Protein AF-A0AAW6P756-F1 (afdb_monomer)

Foldseek 3Di:
DDDDPQCPVVVVRNDDDDDDQCVPPNPCSVVDPVPVPPPDPDDPPPPPDDDD

Solvent-accessible surface area (backbone atoms only — not comparable to full-atom values): 3822 Å² total; per-residue (Å²): 141,86,79,76,58,70,68,36,54,97,77,70,25,49,79,80,85,79,81,58,63,51,83,80,61,35,92,61,53,83,72,51,78,82,74,67,76,63,91,62,80,82,69,82,80,79,76,80,72,81,80,133

InterPro domains:
  IPR021430 Protein of unknown function DUF3079 [PF11278] (1-31)

pLDDT: me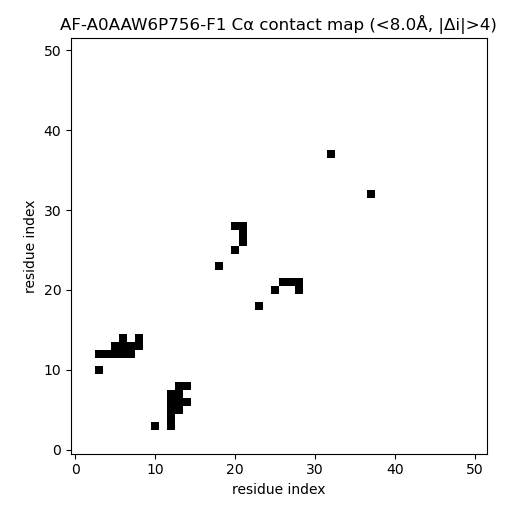an 81.21, std 7.89, range [62.94, 94.81]

Radius of gyration: 20.22 Å; Cα contacts (8 Å, |Δi|>4): 19; chains: 1; bounding box: 43×31×45 Å

Secondary structure (DSSP, 8-state):
--PPPTT-GGGT--PPPPPPHHHHH-GGGGT-GGGS-S----------PPP-

Sequence (52 aa):
DRYCPASAMGCGNGSSRTQHPIETFGEDWADGSDWGLDETPAQPIEVRQPTP

Mean predicted aligned error: 11.88 Å

Organism: NCBI:txid53408

Structure (mmCIF, N/CA/C/O backbone):
data_AF-A0AAW6P756-F1
#
_entry.id   AF-A0AAW6P756-F1
#
loop_
_atom_site.group_PDB
_atom_site.id
_atom_site.type_symbol
_atom_site.label_atom_id
_atom_site.label_alt_id
_atom_site.label_comp_id
_atom_site.label_asym_id
_atom_site.label_entity_id
_atom_site.label_seq_id
_atom_site.pdbx_PDB_ins_code
_atom_site.Cartn_x
_atom_site.Cartn_y
_atom_site.Cartn_z
_atom_site.occupancy
_atom_site.B_iso_or_equiv
_atom_site.auth_seq_id
_atom_site.auth_comp_id
_atom_site.auth_asym_id
_atom_site.auth_atom_id
_atom_site.pdbx_PDB_model_num
ATOM 1 N N . ASP A 1 1 ? 29.036 -1.765 -19.234 1.00 62.94 1 ASP A N 1
ATOM 2 C CA . ASP A 1 1 ? 27.605 -1.628 -19.549 1.00 62.94 1 ASP A CA 1
ATOM 3 C C . ASP A 1 1 ? 26.765 -2.674 -18.848 1.00 62.94 1 ASP A C 1
ATOM 5 O O . ASP A 1 1 ? 26.727 -3.828 -19.257 1.00 62.94 1 ASP A O 1
ATOM 9 N N . ARG A 1 2 ? 26.120 -2.282 -17.750 1.00 70.31 2 ARG A N 1
ATOM 10 C CA . ARG A 1 2 ? 25.093 -3.087 -17.076 1.00 70.31 2 ARG A CA 1
ATOM 11 C C . ARG A 1 2 ? 23.961 -2.152 -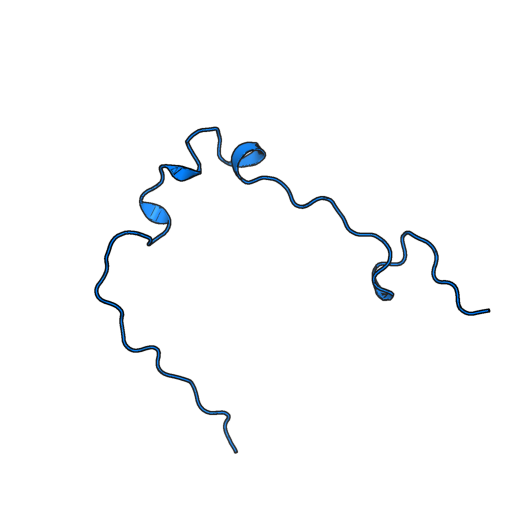16.672 1.00 70.31 2 ARG A C 1
ATOM 13 O O . ARG A 1 2 ? 23.751 -1.886 -15.498 1.00 70.31 2 ARG A O 1
ATOM 20 N N . TYR A 1 3 ? 23.282 -1.616 -17.678 1.00 80.75 3 TYR A N 1
ATOM 21 C CA . TYR A 1 3 ? 22.048 -0.873 -17.478 1.00 80.75 3 TYR A CA 1
ATOM 22 C C . TYR A 1 3 ? 20.873 -1.824 -17.670 1.00 80.75 3 TYR A C 1
ATOM 24 O O . TYR A 1 3 ? 20.764 -2.498 -18.693 1.00 80.75 3 TYR A O 1
ATOM 32 N N . CYS A 1 4 ? 20.014 -1.902 -16.660 1.00 85.31 4 CYS A N 1
ATOM 33 C CA . CYS A 1 4 ? 18.739 -2.590 -16.773 1.00 85.31 4 CYS A CA 1
ATOM 34 C C . CYS A 1 4 ? 17.731 -1.661 -17.468 1.00 85.31 4 CYS A C 1
ATOM 36 O O . CYS A 1 4 ? 17.692 -0.471 -17.143 1.00 85.31 4 CYS A O 1
ATOM 38 N N . PRO A 1 5 ? 16.886 -2.172 -18.381 1.00 88.12 5 PRO A N 1
ATOM 39 C CA . PRO A 1 5 ? 15.804 -1.377 -18.948 1.00 88.12 5 PRO A CA 1
ATOM 40 C C . PRO A 1 5 ? 14.854 -0.891 -17.843 1.00 88.12 5 PRO A C 1
ATOM 42 O O . PRO A 1 5 ? 14.724 -1.534 -16.799 1.00 88.12 5 PRO A O 1
ATOM 45 N N . ALA A 1 6 ? 14.192 0.246 -18.069 1.00 86.94 6 ALA A N 1
ATOM 46 C CA . ALA A 1 6 ? 13.374 0.931 -17.060 1.00 86.94 6 ALA A CA 1
ATOM 47 C C . ALA A 1 6 ? 12.171 0.111 -16.548 1.00 86.94 6 ALA A C 1
ATOM 49 O O . ALA A 1 6 ? 11.608 0.452 -15.518 1.00 86.94 6 ALA A O 1
ATOM 50 N N . SER A 1 7 ? 11.797 -0.968 -17.239 1.00 85.50 7 SER A N 1
ATOM 51 C CA . SER A 1 7 ? 10.699 -1.877 -16.887 1.00 85.50 7 SER A CA 1
ATOM 52 C C . SER A 1 7 ? 11.155 -3.239 -16.336 1.00 85.50 7 SER A C 1
ATOM 54 O O . SER A 1 7 ? 10.336 -4.142 -16.164 1.00 85.50 7 SER A O 1
ATOM 56 N N . ALA A 1 8 ? 12.456 -3.437 -16.097 1.00 88.56 8 ALA A N 1
ATOM 57 C CA . ALA A 1 8 ? 12.991 -4.700 -15.586 1.00 88.56 8 ALA A CA 1
ATOM 58 C C . ALA A 1 8 ? 12.724 -4.909 -14.081 1.00 88.56 8 ALA A C 1
ATOM 60 O O . ALA A 1 8 ? 13.601 -4.645 -13.252 1.00 88.56 8 ALA A O 1
ATOM 61 N N . MET A 1 9 ? 11.552 -5.462 -13.742 1.00 81.12 9 MET A N 1
ATOM 62 C CA . MET A 1 9 ? 11.114 -5.703 -12.353 1.00 81.12 9 MET A CA 1
ATOM 63 C C . MET A 1 9 ? 12.145 -6.486 -11.523 1.00 81.12 9 MET A C 1
ATOM 65 O O . MET A 1 9 ? 12.399 -6.158 -10.369 1.00 81.12 9 MET A O 1
ATOM 69 N N . GLY A 1 10 ? 12.790 -7.499 -12.119 1.00 82.88 10 GLY A N 1
ATOM 70 C CA . GLY A 1 10 ? 13.806 -8.323 -11.443 1.00 82.88 10 GLY A CA 1
ATOM 71 C C . GLY A 1 10 ? 15.094 -7.574 -11.077 1.00 82.88 10 GLY A C 1
ATOM 72 O O . GLY A 1 10 ? 15.900 -8.081 -10.306 1.00 82.88 10 GLY A O 1
ATOM 73 N N . CYS A 1 11 ? 15.283 -6.370 -11.618 1.00 87.38 11 CYS A N 1
ATOM 74 C CA . CYS A 1 11 ? 16.386 -5.462 -11.311 1.00 87.38 11 CYS A CA 1
ATOM 75 C C . CYS A 1 11 ? 15.925 -4.277 -10.433 1.00 87.38 11 CYS A C 1
ATOM 77 O O . CYS A 1 11 ? 16.727 -3.408 -10.110 1.00 87.38 11 CYS A O 1
ATOM 79 N N . GLY A 1 12 ? 14.637 -4.221 -10.064 1.00 79.69 12 GLY A N 1
ATOM 80 C CA . GLY A 1 12 ? 14.025 -3.102 -9.337 1.00 79.69 12 GLY A CA 1
ATOM 81 C C . GLY A 1 12 ? 13.616 -1.917 -10.219 1.00 79.69 12 GLY A C 1
ATOM 82 O O . GLY A 1 12 ? 13.108 -0.922 -9.709 1.00 79.69 12 GLY A O 1
ATOM 83 N N . ASN A 1 13 ? 13.800 -2.021 -11.537 1.00 82.94 13 ASN A N 1
ATOM 84 C CA . ASN A 1 13 ? 13.336 -1.020 -12.488 1.00 82.94 13 ASN A CA 1
ATOM 85 C C . ASN A 1 13 ? 11.905 -1.349 -12.923 1.00 82.94 13 ASN A C 1
ATOM 87 O O . ASN A 1 13 ? 11.629 -2.449 -13.384 1.00 82.94 13 ASN A O 1
ATOM 91 N N . GLY A 1 14 ? 10.997 -0.388 -12.810 1.00 75.50 14 GLY A N 1
ATOM 92 C CA . GLY A 1 14 ? 9.575 -0.608 -13.047 1.00 75.50 14 GLY A CA 1
ATOM 93 C C . GLY A 1 14 ? 8.890 -0.812 -11.710 1.00 75.50 14 GLY A C 1
ATOM 94 O O . GLY A 1 14 ? 8.900 -1.890 -11.135 1.00 75.50 14 GLY A O 1
ATOM 95 N N . SER A 1 15 ? 8.326 0.264 -11.184 1.00 82.38 15 SER A N 1
ATOM 96 C CA . SER A 1 15 ? 7.373 0.173 -10.089 1.00 82.38 15 SER A CA 1
ATOM 97 C C . SER A 1 15 ? 5.992 0.392 -10.679 1.00 82.38 15 SER A C 1
ATOM 99 O O . SER A 1 15 ? 5.803 1.300 -11.491 1.00 82.38 15 SER A O 1
ATOM 101 N N . SER A 1 16 ? 5.037 -0.446 -10.289 1.00 81.19 16 SER A N 1
ATOM 102 C CA . SER A 1 16 ? 3.631 -0.159 -10.553 1.00 81.19 16 SER A CA 1
ATOM 103 C C . SER A 1 16 ? 3.116 0.831 -9.511 1.00 81.19 16 SER A C 1
ATOM 105 O O . SER A 1 16 ? 3.614 0.887 -8.386 1.00 81.19 16 SER A O 1
ATOM 107 N N . ARG A 1 17 ? 2.096 1.611 -9.870 1.00 87.25 17 ARG A N 1
ATOM 108 C CA . ARG A 1 17 ? 1.414 2.491 -8.921 1.00 87.25 17 ARG A CA 1
ATOM 109 C C . ARG A 1 17 ? 0.709 1.637 -7.864 1.00 87.25 17 ARG A C 1
ATOM 111 O O . ARG A 1 17 ? -0.083 0.763 -8.210 1.00 87.25 17 ARG A O 1
ATOM 118 N N . THR A 1 18 ? 0.955 1.924 -6.589 1.00 85.69 18 THR A N 1
ATOM 119 C CA . THR A 1 18 ? 0.122 1.399 -5.501 1.00 85.69 18 THR A CA 1
ATOM 120 C C . THR A 1 18 ? -1.269 2.021 -5.608 1.00 85.69 18 THR A C 1
ATOM 122 O O . THR A 1 18 ? -1.393 3.245 -5.663 1.00 85.69 18 THR A O 1
ATOM 125 N N . GLN A 1 19 ? -2.309 1.189 -5.658 1.00 92.25 19 GLN A N 1
ATOM 126 C CA . GLN A 1 19 ? -3.700 1.646 -5.638 1.00 92.25 19 GLN A CA 1
ATOM 127 C C . GLN A 1 19 ? -3.986 2.354 -4.304 1.00 92.25 19 GLN A C 1
ATOM 129 O O . GLN A 1 19 ? -3.656 1.810 -3.248 1.00 92.25 19 GLN A O 1
ATOM 134 N N . HIS A 1 20 ? -4.586 3.548 -4.324 1.00 91.69 20 HIS A N 1
ATOM 135 C CA . HIS A 1 20 ? -5.012 4.192 -3.083 1.00 91.69 20 HIS A CA 1
ATOM 136 C C . HIS A 1 20 ? -6.255 3.477 -2.538 1.00 91.69 20 HIS A C 1
ATOM 138 O O . HIS A 1 20 ? -7.168 3.197 -3.315 1.00 91.69 20 HIS A O 1
ATOM 144 N N . PRO A 1 21 ? -6.346 3.229 -1.219 1.00 90.38 21 PRO A N 1
ATOM 145 C CA . PRO A 1 21 ? -7.499 2.559 -0.611 1.00 90.38 21 PRO A CA 1
ATOM 146 C C . PRO A 1 21 ? -8.846 3.199 -0.974 1.00 90.38 21 PRO A C 1
ATOM 148 O O . PRO A 1 21 ? -9.786 2.485 -1.306 1.00 90.38 21 PRO A O 1
ATOM 151 N N . ILE A 1 22 ? -8.906 4.533 -1.027 1.00 94.81 22 ILE A N 1
ATOM 152 C 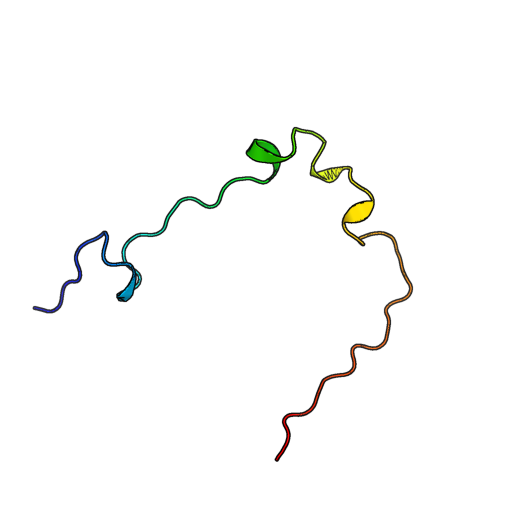CA . ILE A 1 22 ? -10.101 5.291 -1.429 1.00 94.81 22 ILE A CA 1
ATOM 153 C C . ILE A 1 22 ? -10.631 4.918 -2.823 1.00 94.81 22 ILE A C 1
ATOM 155 O O . ILE A 1 22 ? -11.831 4.979 -3.062 1.00 94.81 22 ILE A O 1
ATOM 159 N N . GLU A 1 23 ? -9.758 4.494 -3.744 1.00 94.06 23 GLU A N 1
ATOM 160 C CA . GLU A 1 23 ? -10.146 4.136 -5.115 1.00 94.06 23 GLU A CA 1
ATOM 161 C C . GLU A 1 23 ? -10.901 2.796 -5.173 1.00 94.06 23 GLU A C 1
ATOM 163 O O . GLU A 1 23 ? -11.673 2.579 -6.104 1.00 94.06 23 GLU A O 1
ATOM 168 N N . THR A 1 24 ? -10.707 1.915 -4.185 1.00 91.69 24 THR A N 1
ATOM 169 C CA . THR A 1 24 ? -11.360 0.594 -4.111 1.00 91.69 24 THR A CA 1
ATOM 170 C C . THR A 1 24 ? -12.464 0.549 -3.058 1.00 91.69 24 THR A C 1
ATOM 172 O O . THR A 1 24 ? -13.485 -0.101 -3.270 1.00 91.69 24 THR A O 1
ATOM 175 N N . PHE A 1 25 ? -12.251 1.211 -1.920 1.00 89.88 25 PHE A N 1
ATOM 176 C CA . PHE A 1 25 ? -13.099 1.099 -0.734 1.00 89.88 25 PHE A CA 1
ATOM 177 C C . PHE A 1 25 ? -14.019 2.307 -0.515 1.00 89.88 25 PHE A C 1
ATOM 179 O O . PHE A 1 25 ? -14.923 2.199 0.300 1.00 89.88 25 PHE A O 1
ATOM 186 N N . GLY A 1 26 ? -13.841 3.411 -1.254 1.00 91.5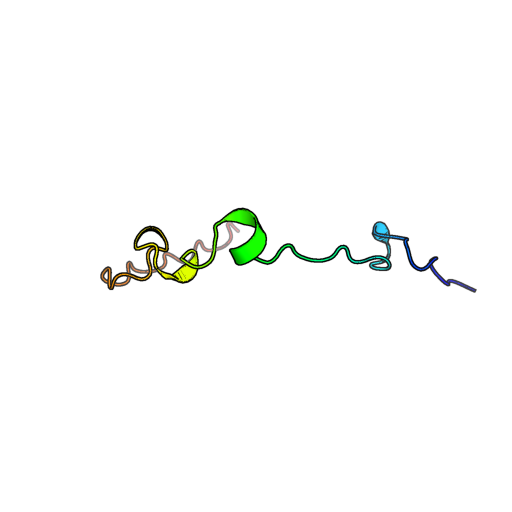6 26 GLY A N 1
ATOM 187 C CA . GLY A 1 26 ? -14.666 4.618 -1.118 1.00 91.56 26 GLY A CA 1
ATOM 188 C C . GLY A 1 26 ? -14.094 5.664 -0.157 1.00 91.56 26 GLY A C 1
ATOM 189 O O . GLY A 1 26 ? -13.024 5.486 0.422 1.00 91.56 26 GLY A O 1
ATOM 190 N N . GLU A 1 27 ? -14.778 6.804 -0.033 1.00 92.56 27 GLU A N 1
ATOM 191 C CA . GLU A 1 27 ? -14.327 7.955 0.771 1.00 92.56 27 GLU A CA 1
ATOM 192 C C . GLU A 1 27 ? -14.287 7.651 2.276 1.00 92.56 27 GLU A C 1
ATOM 194 O O . GLU A 1 27 ? -13.412 8.151 2.979 1.00 92.56 27 GLU A O 1
ATOM 199 N N . ASP A 1 28 ? -15.169 6.765 2.735 1.00 88.56 28 ASP A N 1
ATOM 200 C CA . ASP A 1 28 ? -15.310 6.269 4.105 1.00 88.56 28 ASP A CA 1
ATOM 201 C C . ASP A 1 28 ? -14.335 5.130 4.443 1.00 88.56 28 ASP A C 1
ATOM 203 O O . ASP A 1 28 ? -14.417 4.536 5.517 1.00 88.56 28 ASP A O 1
ATOM 207 N N . TRP A 1 29 ? -13.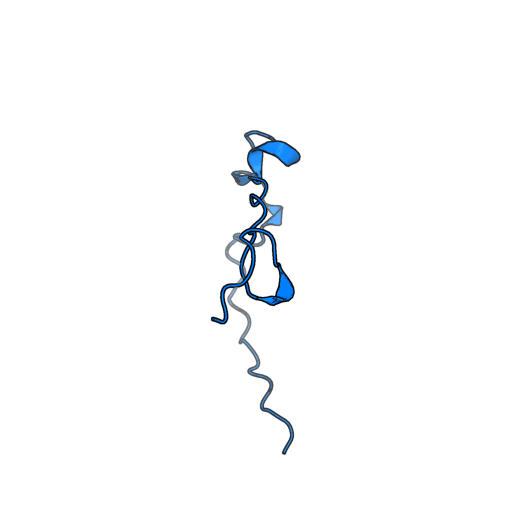366 4.832 3.566 1.00 88.88 29 TRP A N 1
ATOM 208 C CA . TRP A 1 29 ? -12.391 3.757 3.792 1.00 88.88 29 TRP A CA 1
ATOM 209 C C . TRP A 1 29 ? -11.674 3.868 5.147 1.00 88.88 29 TRP A C 1
ATOM 211 O O . TRP A 1 29 ? -11.304 2.850 5.728 1.00 88.88 29 TRP A O 1
ATOM 221 N N . ALA A 1 30 ? -11.463 5.088 5.648 1.00 87.50 30 ALA A N 1
ATOM 222 C CA . ALA A 1 30 ? -10.788 5.345 6.917 1.00 87.50 30 ALA A CA 1
ATOM 223 C C . ALA A 1 30 ? -11.708 5.194 8.143 1.00 87.50 30 ALA A C 1
ATOM 225 O O . ALA A 1 30 ? -11.203 5.029 9.251 1.00 87.50 30 ALA A O 1
ATOM 226 N N . ASP A 1 31 ? -13.029 5.215 7.953 1.00 87.31 31 ASP A N 1
ATOM 227 C CA . ASP A 1 31 ? -14.016 5.223 9.039 1.00 87.31 31 ASP A CA 1
ATOM 228 C C . ASP A 1 31 ? -14.362 3.808 9.536 1.00 87.31 31 ASP A C 1
ATOM 230 O O . ASP A 1 31 ? -15.045 3.640 10.548 1.00 87.31 31 ASP A O 1
ATOM 234 N N . GLY A 1 32 ? -13.896 2.767 8.840 1.00 78.88 32 GLY A N 1
ATOM 235 C CA . GLY A 1 32 ? -14.163 1.378 9.200 1.00 78.88 32 GLY A CA 1
ATOM 236 C C . GLY A 1 32 ? -13.576 0.989 10.562 1.00 78.88 32 GLY A C 1
ATOM 237 O O . GLY A 1 32 ? -12.364 0.915 10.728 1.00 78.88 32 GLY A O 1
ATOM 238 N N . SER A 1 33 ? -14.417 0.615 11.528 1.00 66.62 33 SER A N 1
ATOM 239 C CA . SER A 1 33 ? -13.960 0.047 12.814 1.00 66.62 33 SER A CA 1
ATOM 240 C C . SER A 1 33 ? -13.271 -1.328 12.678 1.00 66.62 33 SER A C 1
ATOM 242 O O . SER A 1 33 ? -12.729 -1.857 1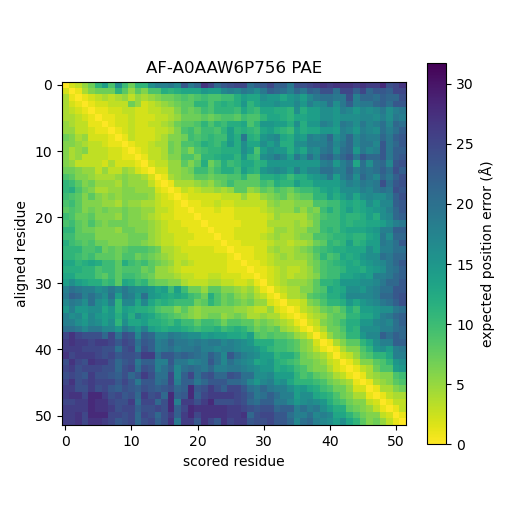3.640 1.00 66.62 33 SER A O 1
ATOM 244 N N . ASP A 1 34 ? -13.253 -1.921 11.479 1.00 73.75 34 ASP A N 1
ATOM 245 C CA . ASP A 1 34 ? -12.607 -3.215 11.199 1.00 73.75 34 ASP A CA 1
ATOM 246 C C . ASP A 1 34 ? -11.072 -3.126 11.079 1.00 73.75 34 ASP A C 1
ATOM 248 O O . ASP A 1 34 ? -10.382 -4.141 11.013 1.00 73.75 34 ASP A O 1
ATOM 252 N N . TRP A 1 35 ? -10.488 -1.921 11.105 1.00 79.94 35 TRP A N 1
ATOM 253 C CA . TRP A 1 35 ? -9.029 -1.754 11.051 1.00 79.94 35 TRP A CA 1
ATOM 254 C C . TRP A 1 35 ? -8.296 -2.248 12.309 1.00 79.94 35 TRP A C 1
ATOM 256 O O . TRP A 1 35 ? -7.065 -2.211 12.349 1.00 79.94 35 TRP A O 1
ATOM 266 N N . GLY A 1 36 ? -9.022 -2.680 13.347 1.00 74.62 36 GLY A N 1
ATOM 267 C CA . GLY A 1 36 ? -8.432 -3.117 14.615 1.00 74.62 36 GLY A CA 1
ATOM 268 C C . GLY A 1 36 ? -7.661 -2.003 15.330 1.00 74.62 36 GLY A C 1
ATOM 269 O O . GLY A 1 36 ? -6.762 -2.288 16.118 1.00 74.62 36 GLY A O 1
ATOM 270 N N . LEU A 1 37 ? -7.986 -0.742 15.014 1.00 76.56 37 LEU A N 1
ATOM 271 C CA . LEU A 1 37 ? -7.431 0.454 15.653 1.00 76.56 37 LEU A CA 1
ATOM 272 C C . LEU A 1 37 ? -8.173 0.821 16.939 1.00 76.56 37 LEU A C 1
ATOM 274 O O . LEU A 1 37 ? -7.689 1.665 17.691 1.00 76.56 37 LEU A O 1
ATOM 278 N N . ASP A 1 38 ? -9.320 0.186 17.197 1.00 78.75 38 ASP A N 1
ATOM 279 C CA . ASP A 1 38 ? -9.951 0.223 18.506 1.00 78.75 38 ASP A CA 1
ATOM 280 C C . ASP A 1 38 ? -8.951 -0.227 19.569 1.00 78.75 38 ASP A C 1
ATOM 282 O O . ASP A 1 38 ? -8.166 -1.163 19.375 1.00 78.75 38 ASP A O 1
ATOM 286 N N . GLU A 1 39 ? -8.993 0.455 20.707 1.00 69.31 39 GLU A N 1
ATOM 287 C CA . GLU A 1 39 ? -8.084 0.272 21.828 1.00 69.31 39 GLU A CA 1
ATOM 288 C C . GLU A 1 39 ? -8.347 -1.060 22.539 1.00 69.31 39 GLU A C 1
ATOM 290 O O . GLU A 1 39 ? -8.909 -1.170 23.626 1.00 69.31 39 GLU A O 1
ATOM 295 N N . THR A 1 40 ? -7.913 -2.118 21.865 1.00 69.19 40 THR A N 1
ATOM 296 C CA . THR A 1 40 ? -7.778 -3.454 22.408 1.00 69.19 40 THR A CA 1
ATOM 297 C C . THR A 1 40 ? -6.533 -3.438 23.291 1.00 69.19 40 THR A C 1
ATOM 299 O O . THR A 1 40 ? -5.484 -2.969 22.837 1.00 69.19 40 THR A O 1
ATOM 302 N N . PRO A 1 41 ? -6.589 -3.939 24.540 1.00 73.50 41 PRO A N 1
ATOM 303 C CA . PRO A 1 41 ? -5.406 -4.044 25.381 1.00 73.50 41 PRO A CA 1
ATOM 304 C C . PRO A 1 41 ? -4.295 -4.738 24.597 1.00 73.50 41 PRO A C 1
ATOM 306 O O . PRO A 1 41 ? -4.509 -5.841 24.083 1.00 73.50 41 PRO A O 1
ATOM 309 N N . ALA A 1 42 ? -3.145 -4.067 24.470 1.00 71.81 42 ALA A N 1
ATOM 310 C CA . ALA A 1 42 ?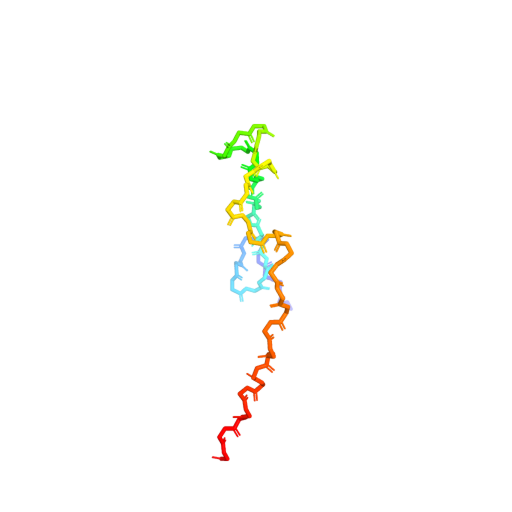 -2.003 -4.589 23.739 1.00 71.81 42 ALA A CA 1
ATOM 311 C C . ALA A 1 42 ? -1.676 -5.985 24.278 1.00 71.81 42 ALA A C 1
ATOM 313 O O . ALA A 1 42 ? -1.250 -6.144 25.424 1.00 71.81 42 ALA A O 1
ATOM 314 N N . GLN A 1 43 ? -1.923 -7.004 23.456 1.00 72.06 43 GLN A N 1
ATOM 315 C CA . GLN A 1 43 ? -1.503 -8.358 23.771 1.00 72.06 43 GLN A CA 1
ATOM 316 C C . GLN A 1 43 ? 0.029 -8.367 23.746 1.00 72.06 43 GLN A C 1
ATOM 318 O O . GLN A 1 43 ? 0.616 -7.744 22.852 1.00 72.06 43 GLN A O 1
ATOM 323 N N . PRO A 1 44 ? 0.701 -9.041 24.692 1.00 77.81 44 PRO A N 1
ATOM 324 C CA . PRO A 1 44 ? 2.141 -9.213 24.621 1.00 77.81 44 PRO A CA 1
ATOM 325 C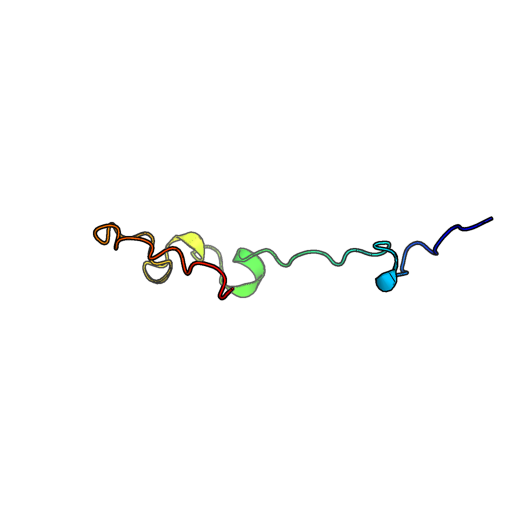 C . PRO A 1 44 ? 2.513 -9.800 23.257 1.00 77.81 44 PRO A C 1
ATOM 327 O O . PRO A 1 44 ? 2.079 -10.895 22.898 1.00 77.81 44 PRO A O 1
ATOM 330 N N . ILE A 1 45 ? 3.297 -9.056 22.480 1.00 77.44 45 ILE A N 1
ATOM 331 C CA . ILE A 1 45 ? 3.907 -9.573 21.258 1.00 77.44 45 ILE A CA 1
ATOM 332 C C . ILE A 1 45 ? 4.924 -10.645 21.660 1.00 77.44 45 ILE A C 1
ATOM 334 O O . ILE A 1 45 ? 6.037 -10.338 22.082 1.00 77.44 45 ILE A O 1
ATOM 338 N N . GLU A 1 46 ? 4.524 -11.911 21.549 1.00 77.00 46 GLU A N 1
ATOM 339 C CA . GLU A 1 46 ? 5.414 -13.063 21.684 1.00 77.00 46 GLU A CA 1
ATOM 340 C C . GLU A 1 46 ? 6.415 -13.025 20.521 1.00 77.00 46 GLU A C 1
ATOM 342 O O . GLU A 1 46 ? 6.124 -13.426 19.389 1.00 77.00 46 GLU A O 1
ATOM 347 N N . VAL A 1 47 ? 7.605 -12.487 20.786 1.00 79.56 47 VAL A N 1
ATOM 348 C CA . VAL A 1 47 ? 8.716 -12.508 19.836 1.00 79.56 47 VAL A CA 1
ATOM 349 C C . VAL A 1 47 ? 9.111 -13.966 19.640 1.00 79.56 47 VAL A C 1
ATOM 351 O O . VAL A 1 47 ? 9.804 -14.548 20.474 1.00 79.56 47 VAL A O 1
ATOM 354 N N . ARG A 1 48 ? 8.667 -14.570 18.531 1.00 78.06 48 ARG A N 1
ATOM 355 C CA . ARG A 1 48 ? 9.093 -15.917 18.138 1.00 78.06 48 ARG A CA 1
ATOM 356 C C . ARG A 1 48 ? 10.607 -15.885 17.957 1.00 78.06 48 ARG A C 1
ATOM 358 O O . ARG A 1 48 ? 11.103 -15.327 16.978 1.00 78.06 48 ARG A O 1
ATOM 365 N N . GLN A 1 49 ? 11.338 -16.437 18.922 1.00 73.38 49 GLN A N 1
ATOM 366 C CA . GLN A 1 49 ? 12.784 -16.555 18.801 1.00 73.38 49 GLN A CA 1
ATOM 367 C C . GLN A 1 49 ? 13.114 -17.496 17.637 1.00 73.38 49 GLN A C 1
ATOM 369 O O . GLN A 1 49 ? 12.409 -18.494 17.447 1.00 73.38 49 GLN A O 1
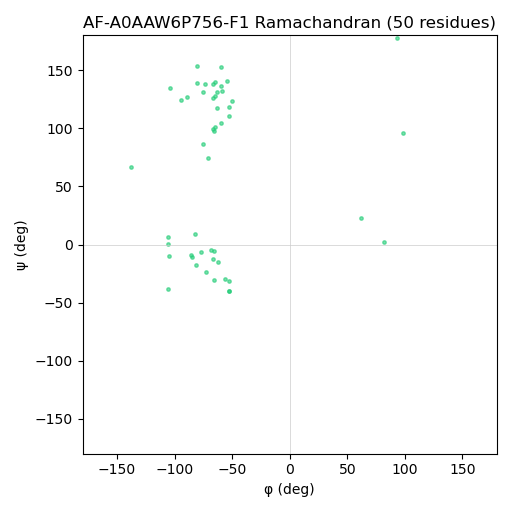ATOM 374 N N . PRO A 1 50 ? 14.146 -17.185 16.830 1.00 75.06 50 PRO A N 1
ATOM 375 C CA . PRO A 1 50 ? 14.580 -18.094 15.784 1.00 75.06 50 PRO A CA 1
ATOM 376 C C . PRO A 1 50 ? 14.987 -19.426 16.419 1.00 75.06 50 PRO A C 1
ATOM 378 O O . PRO A 1 50 ? 15.698 -19.461 17.423 1.00 75.06 50 PRO A O 1
ATOM 381 N N . THR A 1 51 ? 14.491 -20.522 15.848 1.00 69.88 51 THR A N 1
ATOM 382 C CA . THR A 1 51 ? 14.929 -21.877 16.200 1.00 69.88 51 THR A CA 1
ATOM 383 C C . THR A 1 51 ? 16.435 -21.995 15.917 1.00 69.88 51 THR A C 1
ATOM 385 O O . THR A 1 51 ? 16.859 -21.471 14.882 1.00 69.88 51 THR A O 1
ATOM 388 N N . PRO A 1 52 ? 17.230 -22.603 16.822 1.00 73.94 52 PRO A N 1
ATOM 389 C CA . PRO A 1 52 ? 18.676 -22.743 16.642 1.00 73.94 52 PRO A CA 1
ATOM 390 C C . PRO A 1 52 ? 19.055 -23.525 15.381 1.00 73.94 52 PRO A C 1
ATOM 392 O O . PRO A 1 52 ? 18.268 -24.408 14.965 1.00 73.94 52 PRO A O 1
#